Protein AF-U3U864-F1 (afdb_monomer_lite)

Structure (mmCIF, N/CA/C/O backbone):
data_AF-U3U864-F1
#
_entry.id   AF-U3U864-F1
#
loop_
_atom_site.group_PDB
_atom_site.id
_atom_site.type_symbol
_atom_site.label_atom_id
_atom_site.label_alt_id
_atom_site.label_comp_id
_atom_site.label_asym_id
_atom_site.label_entity_id
_atom_site.label_seq_id
_atom_site.pdbx_PDB_ins_code
_atom_site.Cartn_x
_atom_site.Cartn_y
_atom_site.Cartn_z
_atom_site.occupancy
_atom_site.B_iso_or_equiv
_atom_site.auth_seq_id
_atom_site.auth_comp_id
_atom_site.auth_asym_id
_atom_site.auth_atom_id
_atom_site.pdbx_PDB_model_num
ATOM 1 N N . MET A 1 1 ? -5.156 9.555 0.913 1.00 59.91 1 MET A N 1
ATOM 2 C CA . MET A 1 1 ? -4.217 8.700 0.153 1.00 59.91 1 MET A CA 1
ATOM 3 C C . MET A 1 1 ? -3.640 7.662 1.088 1.00 59.91 1 MET A C 1
ATOM 5 O O . MET A 1 1 ? -3.398 7.986 2.243 1.00 59.91 1 MET A O 1
ATOM 9 N N . VAL A 1 2 ? -3.510 6.423 0.624 1.00 70.06 2 VAL A N 1
ATOM 10 C CA . VAL A 1 2 ? -3.173 5.270 1.473 1.00 70.06 2 VAL A CA 1
ATOM 11 C C . VAL A 1 2 ? -1.836 4.651 1.070 1.00 70.06 2 VAL A C 1
ATOM 13 O O . VAL A 1 2 ? -1.084 4.203 1.931 1.00 70.06 2 VAL A O 1
ATO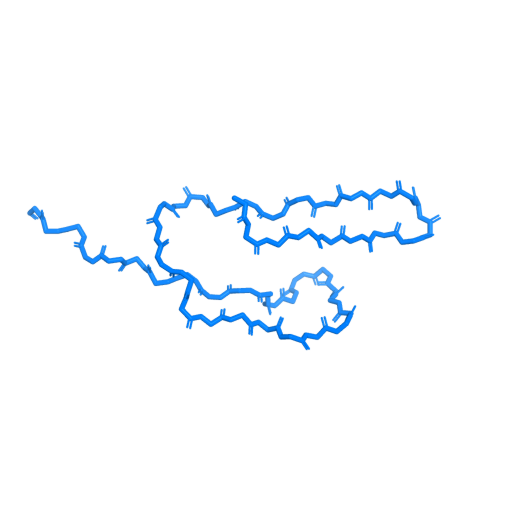M 16 N N . ALA A 1 3 ? -1.532 4.649 -0.228 1.00 76.00 3 ALA A N 1
ATOM 17 C CA . ALA A 1 3 ? -0.244 4.250 -0.779 1.00 76.00 3 ALA A CA 1
ATOM 18 C C . ALA A 1 3 ? -0.052 4.877 -2.167 1.00 76.00 3 ALA A C 1
ATOM 20 O O . ALA A 1 3 ? -1.026 5.256 -2.816 1.00 76.00 3 ALA A O 1
ATOM 21 N N . GLU A 1 4 ? 1.191 4.944 -2.625 1.00 79.69 4 GLU A N 1
ATOM 22 C CA . GLU A 1 4 ? 1.558 5.331 -3.987 1.00 79.69 4 GLU A CA 1
ATOM 23 C C . GLU A 1 4 ? 2.379 4.191 -4.582 1.00 79.69 4 GLU A C 1
ATOM 25 O O . GLU A 1 4 ? 3.372 3.762 -3.992 1.00 79.69 4 GLU A O 1
ATOM 30 N N . ILE A 1 5 ? 1.927 3.650 -5.713 1.00 81.88 5 ILE A N 1
ATOM 31 C CA . ILE A 1 5 ? 2.663 2.621 -6.447 1.00 81.88 5 ILE A CA 1
ATOM 32 C C . ILE A 1 5 ? 3.433 3.329 -7.555 1.00 81.88 5 ILE A C 1
ATOM 34 O O . ILE A 1 5 ? 2.819 3.914 -8.444 1.00 81.88 5 ILE A O 1
ATOM 38 N N . VAL A 1 6 ? 4.761 3.272 -7.492 1.00 83.12 6 VAL A N 1
ATOM 39 C CA . VAL A 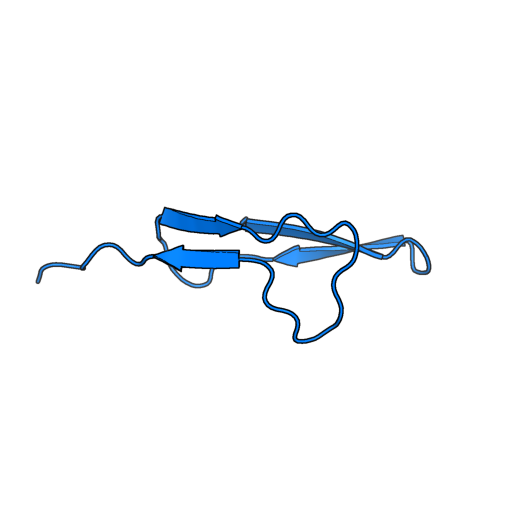1 6 ? 5.646 3.794 -8.539 1.00 83.12 6 VAL A CA 1
ATOM 40 C C . VAL A 1 6 ? 5.922 2.678 -9.542 1.00 83.12 6 VAL A C 1
ATOM 42 O O . VAL A 1 6 ? 6.438 1.629 -9.158 1.00 83.12 6 VAL A O 1
ATOM 45 N N . ASP A 1 7 ? 5.591 2.906 -10.811 1.00 81.94 7 ASP A N 1
ATOM 46 C CA . ASP A 1 7 ? 6.042 2.090 -11.936 1.00 81.94 7 ASP A CA 1
ATOM 47 C C . ASP A 1 7 ? 7.321 2.716 -12.524 1.00 81.94 7 ASP A C 1
ATOM 49 O O . ASP A 1 7 ? 7.237 3.730 -13.221 1.00 81.94 7 ASP A O 1
ATOM 53 N N . PRO A 1 8 ? 8.511 2.145 -12.256 1.00 78.56 8 PRO A N 1
ATOM 54 C CA . PRO A 1 8 ? 9.775 2.685 -12.748 1.00 78.56 8 PRO A CA 1
ATOM 55 C C . PRO A 1 8 ? 10.023 2.410 -14.238 1.00 78.56 8 PRO A C 1
ATOM 57 O O . PRO A 1 8 ? 10.981 2.941 -14.787 1.00 78.56 8 PRO A O 1
ATOM 60 N N . ILE A 1 9 ? 9.224 1.556 -14.891 1.00 86.50 9 ILE A N 1
ATOM 61 C CA . ILE A 1 9 ? 9.3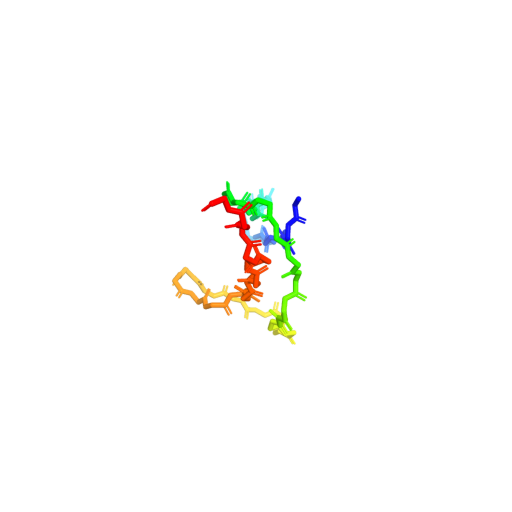82 1.236 -16.318 1.00 86.50 9 ILE A CA 1
ATOM 62 C C . ILE A 1 9 ? 8.671 2.290 -17.167 1.00 86.50 9 ILE A C 1
ATOM 64 O O . ILE A 1 9 ? 9.213 2.737 -18.174 1.00 86.50 9 ILE A O 1
ATOM 68 N N . ASN A 1 10 ? 7.465 2.683 -16.751 1.00 85.62 10 ASN A N 1
ATOM 69 C CA . ASN A 1 10 ? 6.632 3.650 -17.469 1.00 85.62 10 ASN A CA 1
ATOM 70 C C . ASN A 1 10 ? 6.648 5.057 -16.845 1.00 85.62 10 ASN A C 1
ATOM 72 O O . ASN A 1 10 ? 5.931 5.930 -17.327 1.00 85.62 10 ASN A O 1
ATOM 76 N N . ASP A 1 11 ? 7.436 5.269 -15.783 1.00 82.12 11 ASP A N 1
ATOM 77 C CA . ASP A 1 11 ? 7.558 6.537 -15.042 1.00 82.12 11 ASP A CA 1
ATOM 78 C C . ASP A 1 11 ? 6.191 7.095 -14.591 1.00 82.12 11 ASP A C 1
ATOM 80 O O . ASP A 1 11 ? 5.884 8.284 -14.685 1.00 82.12 11 ASP A O 1
ATOM 84 N N . TYR A 1 12 ? 5.310 6.195 -14.141 1.00 86.12 12 TYR A N 1
ATOM 85 C CA . TYR A 1 12 ? 3.948 6.534 -13.735 1.00 86.12 12 TYR A CA 1
ATOM 86 C C . TYR A 1 12 ? 3.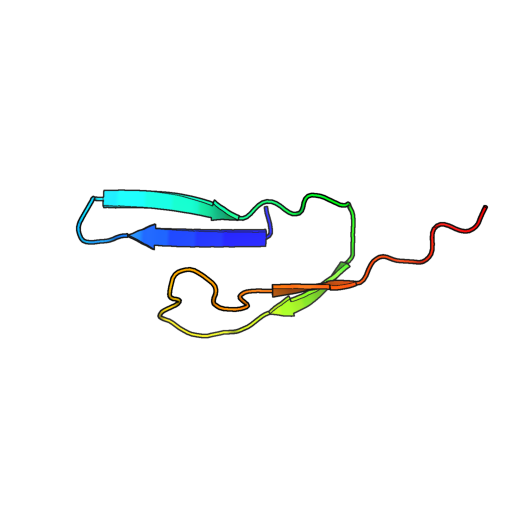710 6.185 -12.269 1.00 86.12 12 TYR A C 1
ATOM 88 O O . TYR A 1 12 ? 4.149 5.147 -11.772 1.00 86.12 12 TYR A O 1
ATOM 96 N N . VAL A 1 13 ? 2.966 7.041 -11.571 1.00 84.88 13 VAL A N 1
ATOM 97 C CA . VAL A 1 13 ? 2.573 6.814 -10.179 1.00 84.88 13 VAL A CA 1
ATOM 98 C C . VAL A 1 13 ? 1.077 6.561 -10.124 1.00 84.88 13 VAL A C 1
ATOM 100 O O . VAL A 1 13 ? 0.278 7.405 -10.521 1.00 84.88 13 VAL A O 1
ATOM 103 N N . THR A 1 14 ? 0.696 5.402 -9.594 1.00 83.88 14 THR A N 1
ATOM 104 C CA . THR A 1 14 ? -0.705 5.057 -9.344 1.00 83.88 14 THR A CA 1
ATOM 105 C C . THR A 1 14 ? -1.035 5.320 -7.872 1.00 83.88 14 THR A C 1
ATOM 107 O O . THR A 1 14 ? -0.609 4.547 -7.002 1.00 83.88 14 THR A O 1
ATOM 110 N N . PRO A 1 15 ? -1.778 6.396 -7.548 1.00 80.56 15 PRO A N 1
ATOM 111 C CA . PRO A 1 15 ? -2.184 6.668 -6.180 1.00 80.56 15 PRO A CA 1
ATOM 112 C C . PRO A 1 15 ? -3.315 5.724 -5.764 1.00 80.56 15 PRO A C 1
ATOM 114 O O . PRO A 1 15 ? -4.364 5.648 -6.401 1.00 80.56 15 PRO A O 1
ATOM 117 N N . LEU A 1 16 ? -3.135 5.040 -4.639 1.00 77.44 16 LEU A N 1
ATOM 118 C CA . LEU A 1 16 ? -4.189 4.272 -3.991 1.00 77.44 16 LEU A CA 1
ATOM 119 C C . LEU A 1 16 ? -4.919 5.163 -2.985 1.00 77.44 16 LEU A C 1
ATOM 121 O O . LEU A 1 16 ? -4.371 5.580 -1.955 1.00 77.44 16 LEU A O 1
ATOM 125 N N . VAL A 1 17 ? -6.184 5.451 -3.282 1.00 77.56 17 VAL A N 1
ATOM 126 C CA . VAL A 1 17 ? -7.074 6.245 -2.431 1.00 77.56 17 VAL A CA 1
ATOM 127 C C . VAL A 1 17 ? -8.083 5.317 -1.761 1.00 77.56 17 VAL A C 1
ATOM 129 O O . VAL A 1 17 ? -8.639 4.424 -2.391 1.00 77.56 17 VAL A O 1
ATOM 132 N N . ALA A 1 18 ? -8.301 5.510 -0.460 1.00 73.00 18 ALA A N 1
ATOM 133 C CA . ALA A 1 18 ? -9.357 4.818 0.261 1.00 73.00 1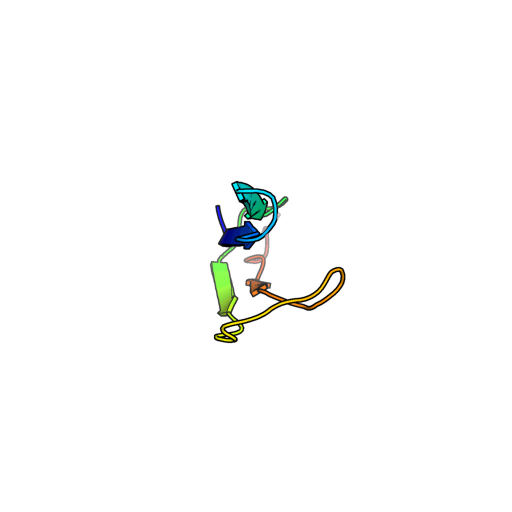8 ALA A CA 1
ATOM 134 C C . ALA A 1 18 ? -10.709 5.350 -0.216 1.00 73.00 18 ALA A C 1
ATOM 136 O O . ALA A 1 18 ? -10.952 6.549 -0.104 1.00 73.00 18 ALA A O 1
ATOM 137 N N . GLU A 1 19 ? -11.591 4.467 -0.678 1.00 70.56 19 GLU A N 1
ATOM 138 C CA . GLU A 1 19 ? -12.975 4.827 -1.019 1.00 70.56 19 GLU A CA 1
ATOM 139 C C . GLU A 1 19 ? -13.769 5.296 0.215 1.00 70.56 19 GLU A C 1
ATOM 141 O O . GLU A 1 19 ? -14.678 6.115 0.115 1.00 70.56 19 GLU A O 1
ATOM 146 N N . PHE A 1 20 ? -13.383 4.829 1.406 1.00 69.44 20 PHE A N 1
ATOM 147 C CA . PHE A 1 20 ? -14.055 5.142 2.663 1.00 69.44 20 PHE A CA 1
ATOM 148 C C . PHE A 1 20 ? -13.092 5.755 3.681 1.00 69.44 20 PHE A C 1
ATOM 150 O O . PHE A 1 20 ? -11.964 5.288 3.849 1.00 69.44 20 PHE A O 1
ATOM 157 N N . GLY A 1 21 ? -13.570 6.758 4.423 1.00 62.75 21 GLY A N 1
ATOM 158 C CA . GLY A 1 21 ? -12.879 7.263 5.609 1.00 62.75 21 GLY A CA 1
ATOM 159 C C . GLY A 1 21 ? -12.766 6.164 6.669 1.00 62.75 21 GLY A C 1
ATOM 160 O O . GLY A 1 21 ? -13.767 5.577 7.081 1.00 62.75 21 GLY A O 1
ATOM 161 N N . GLY A 1 22 ? -11.543 5.857 7.094 1.00 67.75 22 GLY A N 1
ATOM 162 C CA . GLY A 1 22 ? -11.252 4.796 8.052 1.00 67.75 22 GLY A CA 1
ATOM 163 C C . GLY A 1 22 ? -9.834 4.906 8.602 1.00 67.75 22 GLY A C 1
ATOM 164 O O . GLY A 1 22 ? -9.041 5.730 8.149 1.00 67.75 22 GLY A O 1
ATOM 165 N N . VAL A 1 23 ? -9.516 4.071 9.587 1.00 69.31 23 VAL A N 1
ATOM 166 C CA . VAL A 1 23 ? -8.177 4.001 10.179 1.00 69.31 23 VAL A CA 1
ATOM 167 C C . VAL A 1 23 ? -7.363 2.950 9.425 1.00 69.31 23 VAL A C 1
ATOM 169 O O . VAL A 1 23 ? -7.851 1.852 9.147 1.00 69.31 23 VAL A O 1
ATOM 172 N N . LEU A 1 24 ? -6.113 3.279 9.091 1.00 68.81 24 LEU A N 1
ATOM 173 C CA . LEU A 1 24 ? -5.149 2.330 8.534 1.00 68.81 24 LEU A CA 1
ATOM 174 C C . LEU A 1 24 ? -4.909 1.206 9.556 1.00 68.81 24 LEU A C 1
ATOM 176 O O . LEU A 1 24 ? -4.230 1.417 10.555 1.00 68.81 24 LEU A O 1
ATOM 180 N N . TYR A 1 25 ? -5.491 0.029 9.331 1.00 65.94 25 TYR A N 1
ATOM 181 C CA . TYR A 1 25 ? -5.436 -1.075 10.293 1.00 65.94 25 TYR A CA 1
ATOM 182 C C . TYR A 1 25 ? -4.156 -1.891 10.147 1.00 65.94 25 TYR A C 1
ATOM 184 O O . TYR A 1 25 ? -3.504 -2.232 11.127 1.00 65.94 25 TYR A O 1
ATOM 192 N N . ALA A 1 26 ? -3.784 -2.189 8.904 1.00 67.25 26 ALA A N 1
ATOM 193 C CA . ALA A 1 26 ? -2.543 -2.874 8.589 1.00 67.25 26 ALA A CA 1
ATOM 194 C C . ALA A 1 26 ? -2.061 -2.438 7.207 1.00 67.25 26 ALA A C 1
ATOM 196 O O . ALA A 1 26 ? -2.851 -2.369 6.262 1.00 67.25 26 ALA A O 1
ATOM 197 N N . ARG A 1 27 ? -0.758 -2.181 7.079 1.00 70.56 27 ARG A N 1
ATOM 198 C CA . ARG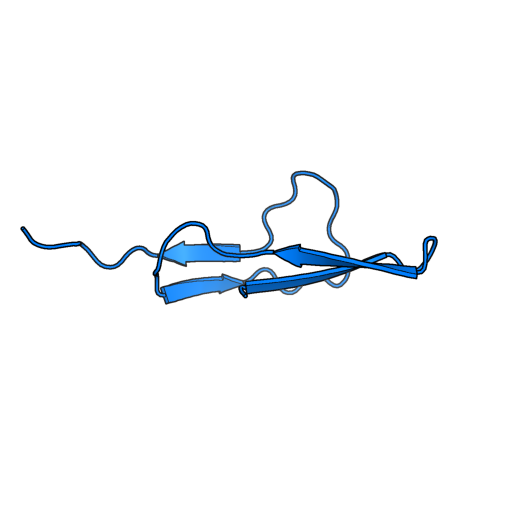 A 1 27 ? -0.098 -1.937 5.793 1.00 70.56 27 ARG A CA 1
ATOM 199 C C . ARG A 1 27 ? 0.856 -3.075 5.482 1.00 70.56 27 ARG A C 1
ATOM 201 O O . ARG A 1 27 ? 1.622 -3.489 6.349 1.00 70.56 27 ARG A O 1
ATOM 208 N N . ASN A 1 28 ? 0.824 -3.554 4.248 1.00 72.44 28 ASN A N 1
ATOM 209 C CA . ASN A 1 28 ? 1.825 -4.481 3.762 1.00 72.44 28 ASN A CA 1
ATOM 210 C C . ASN A 1 28 ? 3.087 -3.683 3.390 1.00 72.44 28 ASN A C 1
ATOM 212 O O . ASN A 1 28 ? 3.025 -2.752 2.589 1.00 72.44 28 ASN A O 1
ATOM 216 N N . LEU A 1 29 ? 4.220 -3.999 4.018 1.00 64.56 29 LEU A N 1
ATOM 217 C CA . LEU A 1 29 ? 5.516 -3.335 3.808 1.00 64.56 29 LEU A CA 1
ATOM 218 C C . LEU A 1 29 ? 6.366 -4.136 2.810 1.00 64.56 29 LEU A C 1
ATOM 220 O O . LEU A 1 29 ? 7.490 -4.534 3.102 1.00 64.56 29 LEU A O 1
ATOM 224 N N . THR A 1 30 ? 5.821 -4.406 1.627 1.00 69.06 30 THR A N 1
ATOM 225 C CA . THR A 1 30 ? 6.561 -5.056 0.538 1.00 69.06 30 THR A CA 1
ATOM 226 C C . THR A 1 30 ? 7.055 -4.013 -0.457 1.00 69.06 30 THR A C 1
ATOM 228 O O . THR A 1 30 ? 6.317 -3.110 -0.841 1.00 69.06 30 THR A O 1
ATOM 231 N N . LYS A 1 31 ? 8.317 -4.135 -0.892 1.00 71.75 31 LYS A N 1
ATOM 232 C CA . LYS A 1 31 ? 8.918 -3.232 -1.894 1.00 71.75 31 LYS A CA 1
ATOM 233 C C . LYS A 1 31 ? 8.272 -3.336 -3.277 1.00 71.75 31 LYS A C 1
ATOM 235 O O . LYS A 1 31 ? 8.367 -2.395 -4.051 1.00 71.75 31 LYS A O 1
ATOM 240 N N . PHE A 1 32 ? 7.642 -4.469 -3.573 1.00 73.06 32 PHE A N 1
ATOM 241 C CA . PHE A 1 32 ? 6.984 -4.737 -4.843 1.00 73.06 32 PHE A CA 1
ATOM 242 C C . PHE A 1 32 ? 5.572 -5.245 -4.580 1.00 73.06 32 PHE A C 1
ATOM 244 O O . PHE A 1 32 ? 5.344 -6.030 -3.655 1.00 73.06 32 PHE A O 1
ATOM 251 N N . VAL A 1 33 ? 4.634 -4.770 -5.388 1.00 72.06 33 VAL A N 1
ATOM 252 C CA . VAL A 1 33 ? 3.229 -5.167 -5.368 1.00 72.06 33 VAL A CA 1
ATOM 253 C C . VAL A 1 33 ? 2.786 -5.382 -6.807 1.00 72.06 33 VAL A C 1
ATOM 255 O O . VAL A 1 33 ? 3.199 -4.649 -7.702 1.00 72.06 33 VAL A O 1
ATOM 258 N N . THR A 1 34 ? 1.985 -6.411 -7.043 1.00 78.56 34 THR A N 1
ATOM 259 C CA . THR A 1 34 ? 1.406 -6.698 -8.359 1.00 78.56 34 THR A CA 1
ATOM 260 C C . THR A 1 34 ? -0.047 -6.237 -8.423 1.00 78.56 34 THR A C 1
ATOM 262 O O . THR A 1 34 ? -0.679 -5.954 -7.400 1.00 78.56 34 THR A O 1
ATOM 265 N N . ALA A 1 35 ? -0.609 -6.171 -9.630 1.00 75.75 35 ALA A N 1
ATOM 266 C CA . ALA A 1 35 ? -2.041 -5.948 -9.791 1.00 75.75 35 ALA A CA 1
ATOM 267 C C . ALA A 1 35 ? -2.834 -7.029 -9.028 1.00 75.75 35 ALA A C 1
ATOM 269 O O . ALA A 1 35 ? -2.583 -8.223 -9.184 1.00 75.75 35 ALA A O 1
ATOM 270 N N . GLY A 1 36 ? -3.769 -6.600 -8.176 1.00 78.75 36 GLY A N 1
ATOM 271 C CA . GLY A 1 36 ? -4.580 -7.491 -7.336 1.00 78.75 36 GLY A CA 1
ATOM 272 C C . GLY A 1 36 ? -3.960 -7.866 -5.983 1.00 78.75 36 GLY A C 1
ATOM 273 O O . GLY A 1 36 ? -4.616 -8.536 -5.186 1.00 78.75 36 GLY A O 1
ATOM 274 N N . MET A 1 37 ? -2.735 -7.428 -5.675 1.00 82.44 37 MET A N 1
ATOM 275 C CA . MET A 1 37 ? -2.121 -7.671 -4.367 1.00 82.44 37 MET A CA 1
ATOM 276 C C . MET A 1 37 ? -2.723 -6.761 -3.287 1.00 82.44 37 MET A C 1
ATOM 278 O O . MET A 1 37 ? -2.934 -5.565 -3.491 1.00 82.44 37 MET A O 1
ATOM 282 N N . LEU A 1 38 ? -2.963 -7.314 -2.096 1.00 77.31 38 LEU A N 1
ATOM 283 C CA . LEU A 1 38 ? -3.442 -6.540 -0.953 1.00 77.31 38 LEU A CA 1
ATOM 284 C C . LEU A 1 38 ? -2.317 -5.640 -0.407 1.00 77.31 38 LEU A C 1
ATOM 286 O O . LEU A 1 38 ? -1.370 -6.125 0.212 1.00 77.31 38 LEU A O 1
ATOM 290 N N . VAL A 1 39 ? -2.444 -4.326 -0.600 1.00 73.75 39 VAL A N 1
ATOM 291 C CA . VAL A 1 39 ? -1.455 -3.338 -0.125 1.00 73.75 39 VAL A CA 1
ATOM 292 C C . VAL A 1 39 ? -1.792 -2.833 1.280 1.00 73.75 39 VAL A C 1
ATOM 294 O O . VAL A 1 39 ? -0.910 -2.708 2.129 1.00 73.75 39 VAL A O 1
ATOM 297 N N . VAL A 1 40 ? -3.072 -2.579 1.566 1.00 75.75 40 VAL A N 1
ATOM 298 C CA . VAL A 1 40 ? -3.531 -2.052 2.858 1.00 75.75 40 VAL A CA 1
ATOM 299 C C . VAL A 1 40 ? -4.894 -2.625 3.239 1.00 75.75 40 VAL A C 1
ATOM 301 O O . VAL A 1 40 ? -5.769 -2.795 2.396 1.00 75.75 40 VAL A O 1
ATOM 304 N N . ARG A 1 41 ? -5.088 -2.867 4.540 1.00 75.81 41 ARG A N 1
ATOM 305 C CA . ARG A 1 41 ? -6.402 -3.077 5.157 1.00 75.81 41 ARG A CA 1
ATOM 306 C C . ARG A 1 41 ? -6.818 -1.814 5.903 1.00 75.81 41 ARG A C 1
ATOM 308 O O . ARG A 1 41 ? -6.097 -1.342 6.783 1.00 75.81 41 ARG A O 1
ATOM 315 N N . LEU A 1 42 ? -7.992 -1.291 5.568 1.00 71.62 42 LEU A N 1
ATOM 316 C CA . LEU A 1 42 ? -8.617 -0.172 6.268 1.00 71.62 42 LEU A CA 1
ATOM 317 C C . LEU A 1 42 ? -9.656 -0.727 7.244 1.00 71.62 42 LEU A C 1
ATOM 319 O O . LEU A 1 42 ? -10.534 -1.488 6.841 1.00 71.62 42 LEU A O 1
ATOM 323 N N . ALA A 1 43 ? -9.563 -0.352 8.519 1.00 72.56 43 ALA A N 1
ATOM 324 C CA . ALA A 1 43 ? -10.646 -0.577 9.464 1.00 72.56 43 ALA A CA 1
ATOM 325 C C . ALA A 1 43 ? -11.610 0.603 9.381 1.00 72.56 43 ALA A C 1
ATOM 327 O O . ALA A 1 43 ? -11.249 1.757 9.630 1.00 72.56 43 ALA A O 1
ATOM 328 N N . ARG A 1 44 ? -12.865 0.308 9.058 1.00 63.84 44 ARG A N 1
ATOM 329 C CA . ARG A 1 44 ? -13.950 1.267 9.220 1.00 63.84 44 ARG A CA 1
ATOM 330 C C . ARG A 1 44 ? -14.340 1.277 10.696 1.00 63.84 44 ARG A C 1
ATOM 332 O O . ARG A 1 44 ? -14.813 0.268 11.217 1.00 63.84 44 ARG A O 1
ATOM 339 N N . GLY A 1 45 ? -14.126 2.404 11.375 1.00 58.69 45 GLY A N 1
ATOM 340 C CA . GLY A 1 45 ? -14.747 2.636 12.678 1.00 58.69 45 GLY A CA 1
ATOM 341 C C . GLY A 1 45 ? -16.259 2.549 12.502 1.00 58.69 45 GLY A C 1
ATOM 342 O O . GLY A 1 45 ? -16.786 3.084 11.524 1.00 58.69 45 GLY A O 1
ATOM 343 N N . LYS A 1 46 ? -16.951 1.807 13.376 1.00 48.56 46 LYS A N 1
ATOM 344 C CA . LYS A 1 46 ? -18.408 1.666 13.296 1.00 48.56 46 LYS A CA 1
ATOM 345 C C . LYS A 1 46 ? -19.038 3.055 13.190 1.00 48.56 46 LYS A C 1
ATOM 347 O O . LYS A 1 46 ? -18.915 3.862 14.105 1.00 48.56 46 LYS A O 1
ATOM 352 N N . CYS A 1 47 ? -19.714 3.310 12.074 1.00 45.53 47 CYS A N 1
ATOM 353 C CA . CYS A 1 47 ? -20.700 4.373 12.016 1.00 45.53 47 CYS A CA 1
ATOM 354 C C . CYS A 1 47 ? -21.842 3.891 12.910 1.00 45.53 47 CYS A C 1
ATOM 356 O O . CYS A 1 47 ? -22.596 3.000 12.526 1.00 45.53 47 CYS A O 1
ATOM 358 N N . GLY A 1 48 ? -21.840 4.358 14.157 1.00 55.16 48 GLY A N 1
ATOM 359 C CA . GLY A 1 48 ? -23.006 4.279 15.014 1.00 55.16 48 GLY A CA 1
ATOM 360 C C . GLY A 1 48 ? -24.045 5.232 14.451 1.00 55.16 48 GLY A C 1
ATOM 361 O O . GLY A 1 48 ? -23.859 6.447 14.485 1.00 55.16 48 GLY A O 1
ATOM 362 N N . THR A 1 49 ? -25.105 4.673 13.891 1.00 41.97 49 THR A N 1
ATOM 363 C CA . THR A 1 49 ? -26.419 5.301 13.795 1.00 41.97 49 THR A CA 1
ATOM 364 C C . THR A 1 49 ? -27.436 4.186 13.950 1.00 41.97 49 THR A C 1
ATOM 366 O O . THR A 1 49 ? -27.213 3.117 13.336 1.00 41.97 49 THR A O 1
#

pLDDT: mean 72.25, std 10.03, range [41.97, 86.5]

Sequence (49 aa):
MVAEIVDPINDYVTPLVAEFGGVLYARNLTKFVTAGMLVVRLARGKCGT

Secondary structure (DSSP, 8-state):
--EEEEETTTTEEEEE--SS--EEEEE---S---TT---EEEE------

Radius of gyration: 13.03 Å; chains: 1; bounding box: 36×16×32 Å

Foldseek 3Di:
DLDWDADPVVRDIDDDDDPDDFAFPDADPDPDDDVPGDGTDGDHDDPDD